Protein AF-A0A6C0KIV2-F1 (afdb_monomer)

pLDDT: mean 91.14, std 7.18, range [49.66, 97.88]

Radius of gyration: 13.47 Å; Cα contacts (8 Å, |Δi|>4): 177; chains: 1; bounding box: 31×26×37 Å

Secondary structure (DSSP, 8-state):
-EEEE-SSSTT-EEEEETTTTEEEEEETTEEEEEEEEEEEETTEEEEE-TT-TT--S-SEEEEEEETTTTEEEETTS-EEEEE-S-THHHHHHHT-

Solvent-accessible surface area (backbone atoms only — not comparable to full-atom values): 5480 Å² total; per-residue (Å²): 118,44,40,34,35,36,86,89,43,86,70,33,37,36,38,40,33,77,88,78,35,35,36,39,37,23,38,87,92,42,76,68,50,68,31,48,46,46,79,79,48,93,56,31,34,40,35,45,37,76,83,37,83,88,61,79,77,79,42,71,41,48,34,34,51,35,81,91,64,40,32,41,40,32,78,90,70,52,57,30,37,52,49,89,67,70,65,61,67,57,54,65,61,69,76,106

Organism: NCBI:txid1070528

Sequence (96 aa):
MEYWYDPNHTGALRIIDVKRKLIFGSDPNEPYWDVSYEKIQKGKILVNFENKNTHHGKKLLIANYEDRNMTLHWEDGNKWRRMKQDPRILLSVVKH

Mean predicted aligned error: 3.96 Å

Structure (mmCIF, N/CA/C/O backbone):
data_AF-A0A6C0KIV2-F1
#
_entry.id   AF-A0A6C0KIV2-F1
#
loop_
_atom_site.group_PDB
_atom_site.id
_atom_site.type_symbol
_atom_site.label_atom_id
_atom_site.label_alt_id
_atom_site.label_comp_id
_atom_site.label_asym_id
_atom_site.label_entity_id
_atom_site.label_seq_id
_atom_site.pdbx_PDB_ins_code
_atom_site.Cartn_x
_atom_site.Cartn_y
_atom_site.Cartn_z
_atom_site.occupancy
_atom_site.B_iso_or_equiv
_atom_site.auth_seq_id
_atom_site.auth_comp_id
_atom_site.auth_asym_id
_atom_site.auth_atom_id
_atom_site.pdbx_PDB_model_num
ATOM 1 N N . MET A 1 1 ? -4.182 -11.027 -4.409 1.00 91.69 1 MET A N 1
ATOM 2 C CA . MET A 1 1 ? -3.116 -10.026 -4.581 1.00 91.69 1 MET A CA 1
ATOM 3 C C . MET A 1 1 ? -3.754 -8.733 -5.024 1.00 91.69 1 MET A C 1
ATOM 5 O O . MET A 1 1 ? -4.676 -8.773 -5.832 1.00 91.69 1 MET A O 1
ATOM 9 N N . GLU A 1 2 ? -3.303 -7.616 -4.480 1.00 94.69 2 GLU A N 1
ATOM 10 C CA . GLU A 1 2 ? -3.692 -6.282 -4.926 1.00 94.69 2 GLU A CA 1
ATOM 11 C C . GLU A 1 2 ? -2.435 -5.528 -5.330 1.00 94.69 2 GLU A C 1
ATOM 13 O O . GLU A 1 2 ? -1.437 -5.612 -4.624 1.00 94.69 2 GLU A O 1
ATOM 18 N N . TYR A 1 3 ? -2.483 -4.810 -6.444 1.00 95.06 3 TYR A N 1
ATOM 19 C CA . TYR A 1 3 ? -1.327 -4.130 -7.011 1.00 95.06 3 TYR A CA 1
ATOM 20 C C . TYR A 1 3 ? -1.526 -2.626 -6.875 1.00 95.06 3 TYR A C 1
ATOM 22 O O . TYR A 1 3 ? -2.601 -2.110 -7.190 1.00 95.06 3 TYR A O 1
ATOM 30 N N . TRP A 1 4 ? -0.500 -1.933 -6.402 1.00 95.50 4 TRP A N 1
ATOM 31 C CA . TRP A 1 4 ? -0.562 -0.520 -6.060 1.00 95.50 4 TRP A CA 1
ATOM 32 C C . TRP A 1 4 ? 0.684 0.208 -6.550 1.00 95.50 4 TRP A C 1
ATOM 34 O O . TRP A 1 4 ? 1.771 -0.367 -6.587 1.00 95.50 4 TRP A O 1
ATOM 44 N N . TYR A 1 5 ? 0.519 1.478 -6.896 1.00 93.81 5 TYR A N 1
ATOM 45 C CA . TYR A 1 5 ? 1.620 2.379 -7.222 1.00 93.81 5 TYR A CA 1
ATOM 46 C C . TYR A 1 5 ? 1.409 3.731 -6.545 1.00 93.81 5 TYR A C 1
ATOM 48 O O . TYR A 1 5 ? 0.268 4.123 -6.265 1.00 93.81 5 TYR A O 1
ATOM 56 N N . ASP A 1 6 ? 2.504 4.432 -6.287 1.00 91.69 6 ASP A N 1
ATOM 57 C CA . ASP A 1 6 ? 2.468 5.809 -5.810 1.00 91.69 6 ASP A CA 1
ATOM 58 C C . ASP A 1 6 ? 2.550 6.770 -7.013 1.00 91.69 6 ASP A C 1
ATOM 60 O O . ASP A 1 6 ? 3.548 6.759 -7.734 1.00 91.69 6 ASP A O 1
ATOM 64 N N . PRO A 1 7 ? 1.519 7.589 -7.289 1.00 87.50 7 PRO A N 1
ATOM 65 C CA . PRO A 1 7 ? 1.568 8.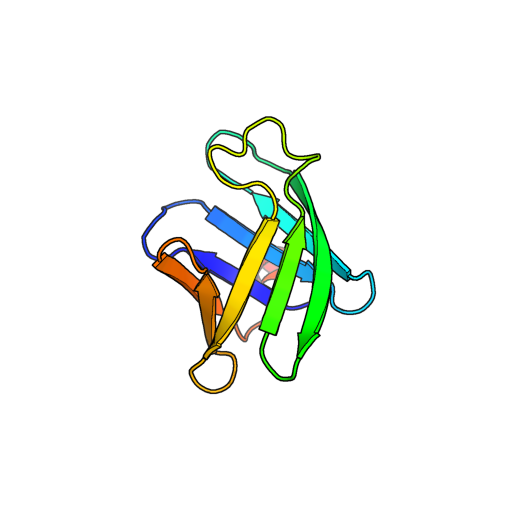560 -8.380 1.00 87.50 7 PRO A CA 1
ATOM 66 C C . PRO A 1 7 ? 2.541 9.721 -8.120 1.00 87.50 7 PRO A C 1
ATOM 68 O O . PRO A 1 7 ? 2.922 10.397 -9.071 1.00 87.50 7 PRO A O 1
ATOM 71 N N . ASN A 1 8 ? 2.926 9.967 -6.865 1.00 86.06 8 ASN A N 1
ATOM 72 C CA . ASN A 1 8 ? 3.792 11.079 -6.467 1.00 86.06 8 ASN A CA 1
ATOM 73 C C . ASN A 1 8 ? 5.244 10.642 -6.226 1.00 86.06 8 ASN A C 1
ATOM 75 O O . ASN A 1 8 ? 6.120 11.495 -6.097 1.00 86.06 8 ASN A O 1
ATOM 79 N N . HIS A 1 9 ? 5.512 9.335 -6.183 1.00 77.44 9 HIS A N 1
ATOM 80 C CA . HIS A 1 9 ? 6.851 8.780 -6.018 1.00 77.44 9 HIS A CA 1
ATOM 81 C C . HIS A 1 9 ? 7.171 7.823 -7.172 1.00 77.44 9 HIS A C 1
ATOM 83 O O . HIS A 1 9 ? 6.796 6.648 -7.179 1.00 77.44 9 HIS A O 1
ATOM 89 N N . THR A 1 10 ? 7.858 8.349 -8.189 1.00 73.88 10 THR A N 1
ATOM 90 C CA . THR A 1 10 ? 8.230 7.592 -9.389 1.00 73.88 10 THR A CA 1
ATOM 91 C C . THR A 1 10 ? 9.076 6.375 -9.029 1.00 73.88 10 THR A C 1
ATOM 93 O O . THR A 1 10 ? 10.141 6.512 -8.431 1.00 73.88 10 THR A O 1
ATOM 96 N N . GLY A 1 11 ? 8.614 5.190 -9.431 1.00 74.81 11 GLY A N 1
ATOM 97 C CA . GLY A 1 11 ? 9.318 3.923 -9.217 1.00 74.81 11 GLY A CA 1
ATOM 98 C C . GLY A 1 11 ? 8.852 3.122 -8.000 1.00 74.81 11 GLY A C 1
ATOM 99 O O . GLY A 1 11 ? 9.337 2.011 -7.818 1.00 74.81 11 GLY A O 1
ATOM 100 N N . ALA A 1 12 ? 7.901 3.630 -7.207 1.00 88.94 12 ALA A N 1
ATOM 101 C CA . ALA A 1 12 ? 7.399 2.913 -6.040 1.00 88.94 12 ALA A CA 1
ATOM 102 C C . ALA A 1 12 ? 6.199 2.008 -6.375 1.00 88.94 12 ALA A C 1
ATOM 104 O O . ALA A 1 12 ? 5.146 2.467 -6.832 1.00 88.94 12 ALA A O 1
ATOM 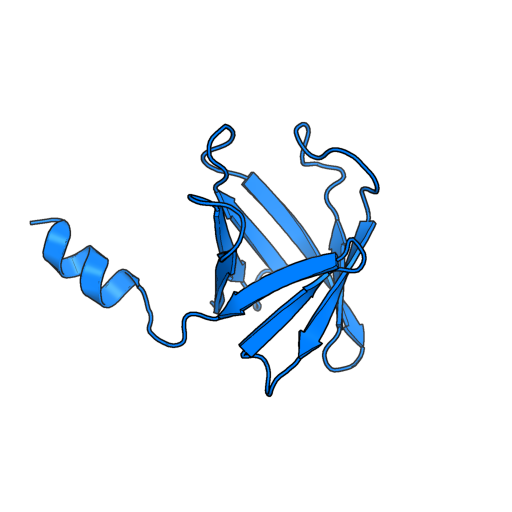105 N N . LEU A 1 13 ? 6.346 0.707 -6.116 1.00 93.50 13 LEU A N 1
ATOM 106 C CA . LEU A 1 13 ? 5.318 -0.313 -6.346 1.00 93.50 13 LEU A CA 1
ATOM 107 C C . LEU A 1 13 ? 5.039 -1.093 -5.068 1.00 93.50 13 LEU A C 1
ATOM 109 O O . LEU A 1 13 ? 5.944 -1.352 -4.280 1.00 93.50 13 LEU A O 1
ATOM 113 N N . ARG A 1 14 ? 3.783 -1.511 -4.881 1.00 94.62 14 ARG A N 1
ATOM 114 C CA . ARG A 1 14 ? 3.371 -2.363 -3.762 1.00 94.62 14 ARG A CA 1
ATOM 115 C C . ARG A 1 14 ? 2.436 -3.474 -4.206 1.00 94.62 14 ARG A C 1
ATOM 117 O O . ARG A 1 14 ? 1.585 -3.295 -5.078 1.00 94.62 14 ARG A O 1
ATOM 124 N N . ILE A 1 15 ? 2.563 -4.617 -3.545 1.00 95.94 15 ILE A N 1
ATOM 125 C CA . ILE A 1 15 ? 1.665 -5.758 -3.681 1.00 95.94 15 ILE A CA 1
ATOM 126 C C . ILE A 1 15 ? 1.137 -6.113 -2.298 1.00 95.94 15 ILE A C 1
ATOM 128 O O . ILE A 1 15 ? 1.909 -6.462 -1.412 1.00 95.94 15 ILE A O 1
ATOM 132 N N . ILE A 1 16 ? -0.180 -6.072 -2.119 1.00 96.19 16 ILE A N 1
ATOM 133 C CA . ILE A 1 16 ? -0.826 -6.529 -0.885 1.00 96.19 16 ILE A CA 1
ATOM 134 C C . ILE A 1 16 ? -1.277 -7.980 -1.073 1.00 96.19 16 ILE A C 1
ATOM 136 O O . ILE A 1 16 ? -2.168 -8.285 -1.880 1.00 96.19 16 ILE A O 1
ATOM 140 N N . ASP A 1 17 ? -0.675 -8.886 -0.305 1.00 96.31 17 ASP A N 1
ATOM 141 C CA . ASP A 1 17 ? -1.118 -10.270 -0.175 1.00 96.31 17 ASP A CA 1
ATOM 142 C C . ASP A 1 17 ? -2.095 -10.403 0.994 1.00 96.31 17 ASP A C 1
ATOM 144 O O . ASP A 1 17 ? -1.732 -10.588 2.159 1.00 96.31 17 ASP A O 1
ATOM 148 N N . VAL A 1 18 ? -3.380 -10.363 0.647 1.00 93.31 18 VAL A N 1
ATOM 149 C CA . VAL A 1 18 ? -4.484 -10.454 1.607 1.00 93.31 18 VAL A CA 1
ATOM 150 C C . VAL A 1 18 ? -4.522 -11.786 2.358 1.00 93.31 18 VAL A C 1
ATOM 152 O O . VAL A 1 18 ? -5.019 -11.823 3.490 1.00 93.31 18 VAL A O 1
ATOM 155 N N . LYS A 1 19 ? -4.012 -12.868 1.757 1.00 94.38 19 LYS A N 1
ATOM 156 C CA . LYS A 1 19 ? -3.999 -14.204 2.363 1.00 94.38 19 LYS A CA 1
ATOM 157 C C . LYS A 1 19 ? -2.882 -14.305 3.395 1.00 94.38 19 LYS A C 1
ATOM 159 O O . LYS A 1 19 ? -3.132 -14.782 4.496 1.00 94.38 19 LYS A O 1
ATOM 164 N N . ARG A 1 20 ? -1.681 -13.833 3.047 1.00 96.31 20 ARG A N 1
ATOM 165 C CA . ARG A 1 20 ? -0.496 -13.886 3.922 1.00 96.31 20 ARG A CA 1
ATOM 166 C C . ARG A 1 20 ? -0.405 -12.735 4.921 1.00 96.31 20 ARG A C 1
ATOM 168 O O . ARG A 1 20 ? 0.415 -12.819 5.822 1.00 96.31 20 ARG A O 1
ATOM 175 N N . LYS A 1 21 ? -1.233 -11.694 4.772 1.00 96.75 21 LYS A N 1
ATOM 176 C CA . LYS A 1 21 ? -1.169 -10.464 5.583 1.00 96.75 21 LYS A CA 1
ATOM 177 C C . LYS A 1 21 ? 0.174 -9.743 5.453 1.00 96.75 21 LYS A C 1
ATOM 179 O O . LYS A 1 21 ? 0.706 -9.209 6.420 1.00 96.75 21 LYS A O 1
ATOM 184 N N . LEU A 1 22 ? 0.694 -9.726 4.227 1.00 97.38 22 LEU A N 1
ATOM 185 C CA . LEU A 1 22 ? 1.958 -9.087 3.880 1.00 97.38 22 LEU A CA 1
ATOM 186 C C . LEU A 1 22 ? 1.746 -8.015 2.816 1.00 97.38 22 LEU A C 1
ATOM 188 O O . LEU A 1 22 ? 0.887 -8.150 1.939 1.00 97.38 22 LEU A O 1
ATOM 192 N N . ILE A 1 23 ? 2.560 -6.972 2.889 1.00 96.94 23 ILE A N 1
ATOM 193 C CA . ILE A 1 23 ? 2.747 -5.994 1.827 1.00 96.94 23 ILE A CA 1
ATOM 194 C C . ILE A 1 23 ? 4.181 -6.143 1.347 1.00 96.94 23 ILE A C 1
ATOM 196 O O . ILE A 1 23 ? 5.109 -5.981 2.129 1.00 96.94 23 ILE A O 1
ATOM 200 N N . PHE A 1 24 ? 4.339 -6.435 0.066 1.00 95.62 24 PHE A N 1
ATOM 201 C CA . PHE A 1 24 ? 5.618 -6.374 -0.625 1.00 95.62 24 PHE A CA 1
ATOM 202 C C . PHE A 1 24 ? 5.743 -5.002 -1.265 1.00 95.62 24 PHE A C 1
ATOM 204 O O . PHE A 1 24 ? 4.753 -4.486 -1.793 1.00 95.62 24 PHE A O 1
ATOM 211 N N . GLY A 1 25 ? 6.935 -4.427 -1.260 1.00 93.25 25 GLY A N 1
ATOM 212 C CA . GLY A 1 25 ? 7.188 -3.163 -1.924 1.00 93.25 25 GLY A CA 1
ATOM 213 C C . GLY A 1 25 ? 8.541 -3.103 -2.608 1.00 93.25 25 GLY A C 1
ATOM 214 O O . GLY A 1 25 ? 9.417 -3.936 -2.385 1.00 93.25 25 GLY A O 1
ATOM 215 N N . SER A 1 26 ? 8.657 -2.118 -3.487 1.00 91.69 26 SER A N 1
ATOM 216 C CA . SER A 1 26 ? 9.864 -1.768 -4.219 1.00 91.69 26 SER A CA 1
ATOM 217 C C . SER A 1 26 ? 9.944 -0.250 -4.250 1.00 91.69 26 SER A C 1
ATOM 219 O O . SER A 1 26 ? 8.976 0.392 -4.657 1.00 91.69 26 SER A O 1
ATOM 221 N N . ASP A 1 27 ? 11.063 0.299 -3.789 1.00 86.25 27 ASP A N 1
ATOM 222 C CA . ASP A 1 27 ? 11.390 1.723 -3.814 1.00 86.25 27 ASP A CA 1
ATOM 223 C C . ASP A 1 27 ? 12.685 1.923 -4.636 1.00 86.25 27 ASP A C 1
ATOM 225 O O . ASP A 1 27 ? 13.489 0.991 -4.730 1.00 86.25 27 ASP A O 1
ATOM 229 N N . PRO A 1 28 ? 12.967 3.125 -5.183 1.00 83.88 28 PRO A N 1
ATOM 230 C CA . PRO A 1 28 ? 14.159 3.365 -6.009 1.00 83.88 28 PRO A CA 1
ATOM 231 C C . PRO A 1 28 ? 15.496 2.933 -5.381 1.00 83.88 28 PRO A C 1
ATOM 233 O O . PRO A 1 28 ? 16.378 2.450 -6.084 1.00 83.88 28 PRO A O 1
ATOM 236 N N . ASN A 1 29 ? 15.634 3.079 -4.058 1.00 83.69 29 ASN A N 1
ATOM 237 C CA . ASN A 1 29 ? 16.849 2.731 -3.310 1.00 83.69 29 ASN A CA 1
ATOM 238 C C . ASN A 1 29 ? 16.740 1.399 -2.548 1.00 83.69 29 ASN A C 1
ATOM 240 O O . ASN A 1 29 ? 17.695 0.981 -1.898 1.00 83.69 29 ASN A O 1
ATOM 244 N N . GLU A 1 30 ? 15.583 0.739 -2.595 1.00 87.00 30 GLU A N 1
ATOM 245 C CA . GLU A 1 30 ? 15.341 -0.537 -1.925 1.00 87.00 30 GLU A CA 1
ATOM 246 C C . GLU A 1 30 ? 14.434 -1.390 -2.822 1.00 87.00 30 GLU A C 1
ATOM 248 O O . GLU A 1 30 ? 13.205 -1.324 -2.725 1.00 87.00 30 GLU A O 1
ATOM 253 N N . PRO A 1 31 ? 15.028 -2.176 -3.737 1.00 87.62 31 PRO A N 1
ATOM 254 C CA . PRO A 1 31 ? 14.285 -2.819 -4.817 1.00 87.62 31 PRO A CA 1
ATOM 255 C C . PRO A 1 31 ? 13.288 -3.867 -4.318 1.00 87.62 31 PRO A C 1
ATOM 257 O O . PRO A 1 31 ? 12.362 -4.214 -5.053 1.00 87.62 31 PRO A O 1
ATOM 260 N N . TYR A 1 32 ? 13.462 -4.365 -3.093 1.00 92.00 32 TYR A N 1
ATOM 261 C CA . TYR A 1 32 ? 12.552 -5.302 -2.457 1.00 92.00 32 TYR A CA 1
ATOM 262 C C . TYR A 1 32 ? 12.536 -5.115 -0.939 1.00 92.00 32 TYR A C 1
ATOM 264 O O . TYR A 1 32 ? 13.587 -5.093 -0.299 1.00 92.00 32 TYR A O 1
ATOM 272 N N . TRP A 1 33 ? 11.335 -5.070 -0.374 1.00 93.38 33 TRP A N 1
ATOM 273 C CA . TRP A 1 33 ? 11.073 -5.182 1.056 1.00 93.38 33 TRP A CA 1
ATOM 274 C C . TRP A 1 33 ? 9.693 -5.794 1.294 1.00 93.38 33 TRP A C 1
ATOM 276 O O . TRP A 1 33 ? 8.823 -5.767 0.417 1.00 93.38 33 TRP A O 1
ATOM 286 N N . ASP A 1 34 ? 9.464 -6.304 2.502 1.00 95.88 34 ASP A N 1
ATOM 287 C CA . ASP A 1 34 ? 8.143 -6.740 2.937 1.00 95.88 34 ASP A CA 1
ATOM 288 C C . ASP A 1 34 ? 7.852 -6.391 4.396 1.00 95.88 34 ASP A C 1
ATOM 290 O O . ASP A 1 34 ? 8.747 -6.245 5.226 1.00 95.88 34 ASP A O 1
ATOM 294 N N . VAL A 1 35 ? 6.567 -6.194 4.678 1.00 96.62 35 VAL A N 1
ATOM 295 C CA . VAL A 1 35 ? 6.046 -5.833 5.998 1.00 96.62 35 VAL A CA 1
ATOM 296 C C . VAL A 1 35 ? 4.733 -6.550 6.262 1.00 96.62 35 VAL A C 1
ATOM 298 O O . VAL A 1 35 ? 3.964 -6.837 5.339 1.00 96.62 35 VAL A O 1
ATOM 301 N N . SER A 1 36 ? 4.446 -6.815 7.532 1.00 97.31 36 SER A N 1
ATOM 302 C CA . SER A 1 36 ? 3.163 -7.369 7.947 1.00 97.31 36 SER A CA 1
ATOM 303 C C . SER A 1 36 ? 2.117 -6.276 8.137 1.00 97.31 36 SER A C 1
ATOM 305 O O . SER A 1 36 ? 2.422 -5.098 8.351 1.00 97.31 36 SER A O 1
ATOM 307 N N . TYR A 1 37 ? 0.850 -6.671 8.046 1.00 97.44 37 TYR A N 1
ATOM 308 C CA . TYR A 1 37 ? -0.252 -5.789 8.388 1.00 97.44 37 TYR A CA 1
ATOM 309 C C . TYR A 1 37 ? -1.415 -6.539 9.024 1.00 97.44 37 TYR A C 1
ATOM 311 O O . TYR A 1 37 ? -1.650 -7.718 8.767 1.00 97.44 37 TYR A O 1
ATOM 319 N N . GLU A 1 38 ? -2.220 -5.812 9.784 1.00 97.31 38 GLU A N 1
ATOM 320 C CA . GLU A 1 38 ? -3.436 -6.319 10.401 1.00 97.31 38 GLU A CA 1
ATOM 321 C C . GLU A 1 38 ? -4.642 -5.502 9.957 1.00 97.31 38 GLU A C 1
ATOM 323 O O . GLU A 1 38 ? -4.557 -4.307 9.673 1.00 97.31 38 GLU A O 1
ATOM 328 N N . LYS A 1 39 ? -5.805 -6.150 9.880 1.00 96.00 39 LYS A N 1
ATOM 329 C CA . LYS A 1 39 ? -7.060 -5.450 9.611 1.00 96.00 39 LYS A CA 1
ATOM 330 C C . LYS A 1 39 ? -7.660 -5.009 10.938 1.00 96.00 39 LYS A C 1
ATOM 332 O O . LYS A 1 39 ? -8.197 -5.836 11.663 1.00 96.00 39 LYS A O 1
ATOM 337 N N . ILE A 1 40 ? -7.622 -3.709 11.202 1.00 96.56 40 ILE A N 1
ATOM 338 C CA . ILE A 1 40 ? -8.128 -3.136 12.457 1.00 96.56 40 ILE A CA 1
ATOM 339 C C . ILE A 1 40 ? -9.627 -2.812 12.403 1.00 96.56 40 ILE A C 1
ATOM 341 O O . ILE A 1 40 ? -10.314 -2.880 13.413 1.00 96.56 40 ILE A O 1
ATOM 345 N N . GLN A 1 41 ? -10.168 -2.498 11.220 1.00 94.88 41 GLN A N 1
ATOM 346 C CA . GLN A 1 41 ? -11.609 -2.318 11.004 1.00 94.88 41 GLN A CA 1
ATOM 347 C C . GLN A 1 41 ? -11.966 -2.428 9.513 1.00 94.88 41 GLN A C 1
ATOM 349 O O . GLN A 1 41 ? -11.111 -2.646 8.648 1.00 94.88 41 GLN A O 1
ATOM 354 N N . LYS A 1 42 ? -13.252 -2.291 9.166 1.00 93.00 42 LYS A N 1
ATOM 355 C CA . LYS A 1 42 ? -13.682 -2.252 7.760 1.00 93.00 42 LYS A CA 1
ATOM 356 C C . LYS A 1 42 ? -12.990 -1.088 7.038 1.00 93.00 42 LYS A C 1
ATOM 358 O O . LYS A 1 42 ? -13.107 0.057 7.459 1.00 93.00 42 LYS A O 1
ATOM 363 N N . GLY A 1 43 ? -12.274 -1.407 5.959 1.00 94.62 43 GLY A N 1
ATOM 364 C CA . GLY A 1 43 ? -11.573 -0.420 5.136 1.00 94.62 43 GLY A CA 1
ATOM 365 C C . GLY A 1 43 ? -10.321 0.186 5.773 1.00 94.62 43 GLY A C 1
ATOM 366 O O . GLY A 1 43 ? -9.805 1.141 5.211 1.00 94.62 43 GLY A O 1
ATOM 367 N N . LYS A 1 44 ? -9.811 -0.337 6.897 1.00 97.19 44 LYS A N 1
ATOM 368 C CA . LYS A 1 44 ? -8.548 0.135 7.487 1.00 97.19 44 LYS A CA 1
ATOM 369 C C . LYS A 1 44 ? -7.614 -1.009 7.835 1.00 97.19 44 LYS A C 1
ATOM 371 O O . LYS A 1 44 ? -8.056 -2.054 8.323 1.00 97.19 44 LYS A O 1
ATOM 376 N N . ILE A 1 45 ? -6.328 -0.777 7.619 1.00 97.56 45 ILE A N 1
ATOM 377 C CA . ILE A 1 45 ? -5.247 -1.684 7.992 1.00 97.56 45 ILE A CA 1
ATOM 378 C C . ILE A 1 45 ? -4.196 -0.937 8.808 1.00 97.56 45 ILE A C 1
ATOM 380 O O . ILE A 1 45 ? -3.965 0.245 8.572 1.00 97.56 45 ILE A O 1
ATOM 384 N N . LEU A 1 46 ? -3.581 -1.631 9.760 1.00 97.88 46 LEU A N 1
ATOM 385 C CA . LEU A 1 46 ? -2.400 -1.181 10.487 1.00 97.88 46 LEU A CA 1
ATOM 386 C C . LEU A 1 46 ? -1.196 -1.939 9.936 1.00 97.88 46 LEU A C 1
ATOM 388 O O . LEU A 1 46 ? -1.231 -3.165 9.879 1.00 97.88 46 LEU A O 1
ATOM 392 N N . VAL A 1 47 ? -0.163 -1.226 9.510 1.00 97.25 47 VAL A N 1
ATOM 393 C CA . VAL A 1 47 ? 1.009 -1.791 8.833 1.00 97.25 47 VAL A CA 1
ATOM 394 C C . VAL A 1 47 ? 2.241 -1.593 9.703 1.00 97.25 47 VAL A C 1
ATOM 396 O O . VAL A 1 47 ? 2.452 -0.491 10.215 1.00 97.25 47 VAL A O 1
ATOM 399 N N . ASN A 1 48 ? 3.042 -2.650 9.863 1.00 96.88 48 ASN A N 1
ATOM 400 C CA . ASN A 1 48 ? 4.228 -2.648 10.712 1.00 96.88 48 ASN A CA 1
ATOM 401 C C . ASN A 1 48 ? 5.536 -2.612 9.902 1.00 96.88 48 ASN A C 1
ATOM 403 O O . ASN A 1 48 ? 5.971 -3.620 9.353 1.00 96.88 48 ASN A O 1
ATOM 407 N N . PHE A 1 49 ? 6.198 -1.457 9.905 1.00 94.56 49 PHE A N 1
ATOM 408 C CA . PHE A 1 49 ? 7.494 -1.198 9.278 1.00 94.56 49 PHE A CA 1
ATOM 409 C C . PHE A 1 49 ? 8.700 -1.375 10.216 1.00 94.56 49 PHE A C 1
ATOM 411 O O . PHE A 1 49 ? 9.801 -0.963 9.852 1.00 94.56 49 PHE A O 1
ATOM 418 N N . GLU A 1 50 ? 8.547 -1.951 11.413 1.00 92.00 50 GLU A N 1
ATOM 419 C CA . GLU A 1 50 ? 9.660 -2.176 12.356 1.00 92.00 50 GLU A CA 1
ATOM 420 C C . GLU A 1 50 ? 10.835 -2.913 11.707 1.00 92.00 50 GLU A C 1
ATOM 422 O O . GLU A 1 50 ? 11.981 -2.508 11.883 1.00 92.00 50 GLU A O 1
ATOM 427 N N . ASN A 1 51 ? 10.544 -3.911 10.869 1.00 86.00 51 ASN A N 1
ATOM 428 C CA . ASN A 1 51 ? 11.557 -4.713 10.179 1.00 86.00 51 ASN A CA 1
ATOM 429 C C . ASN A 1 51 ? 12.120 -4.051 8.905 1.00 86.00 51 ASN A C 1
ATOM 431 O O . ASN A 1 51 ? 13.041 -4.589 8.293 1.00 86.00 51 ASN A O 1
ATOM 435 N N . LYS A 1 52 ? 11.595 -2.888 8.491 1.00 86.94 52 LYS A N 1
ATOM 436 C CA . LYS A 1 52 ? 12.101 -2.125 7.340 1.00 86.94 52 LYS A CA 1
ATOM 437 C C . LYS A 1 52 ? 13.117 -1.091 7.828 1.00 86.94 52 LYS A C 1
ATOM 439 O O . LYS A 1 52 ? 12.757 -0.022 8.334 1.00 86.94 52 LYS A O 1
ATOM 444 N N . ASN A 1 53 ? 14.400 -1.410 7.664 1.00 82.25 53 ASN A N 1
ATOM 445 C CA . ASN A 1 53 ? 15.518 -0.587 8.149 1.00 82.25 53 ASN A CA 1
ATOM 446 C C . ASN A 1 53 ? 15.581 0.798 7.490 1.00 82.25 53 ASN A C 1
ATOM 448 O O . ASN A 1 53 ? 15.935 1.780 8.134 1.00 82.25 53 ASN A O 1
ATOM 452 N N . THR A 1 54 ? 15.184 0.888 6.225 1.00 84.88 54 THR A N 1
ATOM 453 C CA . THR A 1 54 ? 15.136 2.126 5.427 1.00 84.88 54 THR A CA 1
ATOM 454 C C . THR A 1 54 ? 13.884 2.969 5.695 1.00 84.88 54 THR A C 1
ATOM 456 O O . THR A 1 54 ? 13.722 4.044 5.121 1.00 84.88 54 THR A O 1
ATOM 459 N N . HIS A 1 55 ? 12.948 2.487 6.523 1.00 83.56 55 HIS A N 1
ATOM 460 C CA . HIS A 1 55 ? 11.739 3.241 6.836 1.00 83.56 55 HIS A CA 1
ATOM 461 C C . HIS A 1 55 ? 12.052 4.359 7.820 1.00 83.56 55 HIS A C 1
ATOM 463 O O . HIS A 1 55 ? 12.401 4.097 8.978 1.00 83.56 55 HIS A O 1
ATOM 469 N N . HIS A 1 56 ? 11.856 5.594 7.377 1.00 83.19 56 HIS A N 1
ATOM 470 C CA . HIS A 1 56 ? 11.981 6.785 8.204 1.00 83.19 56 HIS A CA 1
ATOM 471 C C . HIS A 1 56 ? 10.616 7.188 8.781 1.00 83.19 56 HIS A C 1
ATOM 473 O O . HIS A 1 56 ? 9.591 7.095 8.110 1.00 83.19 56 HIS A O 1
ATOM 479 N N . GLY A 1 57 ? 10.600 7.658 10.030 1.00 86.31 57 GLY A N 1
ATOM 480 C CA . GLY A 1 57 ? 9.379 8.086 10.715 1.00 86.31 57 GLY A CA 1
ATOM 481 C C . GLY A 1 57 ? 8.696 6.977 11.520 1.00 86.31 57 GLY A C 1
ATOM 482 O O . GLY A 1 57 ? 9.338 6.043 12.005 1.00 86.31 57 GLY A O 1
ATOM 483 N N . LYS A 1 58 ? 7.380 7.113 11.716 1.00 90.00 58 LYS A N 1
ATOM 484 C CA . LYS A 1 58 ? 6.587 6.213 12.563 1.00 90.00 58 LYS A CA 1
ATOM 485 C C . LYS A 1 58 ? 6.544 4.806 11.955 1.00 90.00 58 LYS A C 1
ATOM 487 O O . LYS A 1 58 ? 6.212 4.648 10.784 1.00 90.00 58 LYS A O 1
ATOM 492 N N . LYS A 1 59 ? 6.877 3.789 12.757 1.00 93.38 59 LYS A N 1
ATOM 493 C CA . LYS A 1 59 ? 6.965 2.385 12.314 1.00 93.38 59 LYS A CA 1
ATOM 494 C C . LYS A 1 59 ? 5.605 1.703 12.158 1.00 93.38 59 LYS A C 1
ATOM 496 O O . LYS A 1 59 ? 5.474 0.788 11.358 1.00 93.38 59 LYS A O 1
ATOM 501 N N . LEU A 1 60 ? 4.590 2.162 12.881 1.00 96.50 60 LEU A N 1
ATOM 502 C CA . LEU A 1 60 ? 3.224 1.655 12.783 1.00 96.50 60 LEU A CA 1
ATOM 503 C C . LEU A 1 60 ? 2.352 2.704 12.100 1.00 96.50 60 LEU A C 1
ATOM 505 O O . LEU A 1 60 ? 2.115 3.762 12.681 1.00 96.50 60 LEU A O 1
ATOM 509 N N . LEU A 1 61 ? 1.882 2.415 10.888 1.00 96.31 61 LEU A N 1
ATOM 510 C CA . LEU A 1 61 ? 1.081 3.349 10.093 1.00 96.31 61 LEU A CA 1
ATOM 511 C C . LEU A 1 61 ? -0.286 2.758 9.770 1.00 96.31 61 LEU A C 1
ATOM 513 O O . LEU A 1 61 ? -0.396 1.599 9.364 1.00 96.31 61 LEU A O 1
ATOM 517 N N . ILE A 1 62 ? -1.333 3.568 9.907 1.00 97.50 62 ILE A N 1
ATOM 518 C CA . ILE A 1 62 ? -2.673 3.211 9.449 1.00 97.50 62 ILE A CA 1
ATOM 519 C C . ILE A 1 62 ? -2.831 3.610 7.982 1.00 97.50 62 ILE A C 1
ATOM 521 O O . ILE A 1 62 ? -2.491 4.724 7.582 1.00 97.50 62 ILE A O 1
ATOM 525 N N . ALA A 1 63 ? -3.411 2.707 7.195 1.00 97.00 63 ALA A N 1
ATOM 526 C CA . ALA A 1 63 ? -3.849 2.983 5.837 1.00 97.00 63 ALA A CA 1
ATOM 527 C C . ALA A 1 63 ? -5.352 2.722 5.678 1.00 97.00 63 ALA A C 1
ATOM 529 O O . ALA A 1 63 ? -5.887 1.704 6.132 1.00 97.00 63 ALA A O 1
ATOM 530 N N . ASN A 1 64 ? -6.030 3.652 5.012 1.00 97.69 64 ASN A N 1
ATOM 531 C CA . ASN A 1 64 ? -7.463 3.652 4.765 1.00 97.69 64 ASN A CA 1
ATOM 532 C C . ASN A 1 64 ? -7.735 3.367 3.290 1.00 97.69 64 ASN A C 1
ATOM 534 O O . ASN A 1 64 ? -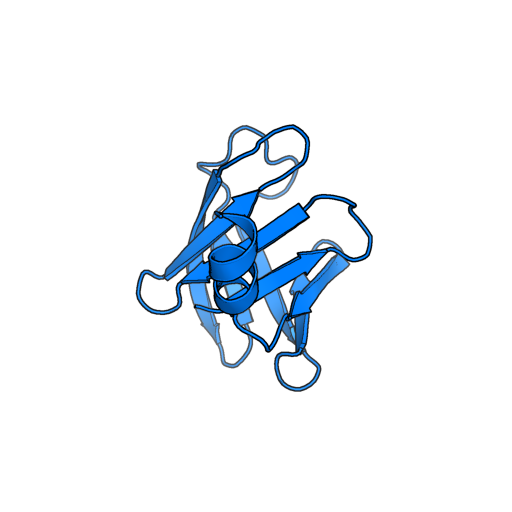7.191 4.026 2.407 1.00 97.69 64 ASN A O 1
ATOM 538 N N . TYR A 1 65 ? -8.607 2.405 3.020 1.00 96.62 65 TYR A N 1
ATOM 539 C CA . TYR A 1 65 ? -9.142 2.184 1.686 1.00 96.62 65 TYR A CA 1
ATOM 540 C C . TYR A 1 65 ? -10.256 3.201 1.415 1.00 96.62 65 TYR A C 1
ATOM 542 O O . TYR A 1 65 ? -11.270 3.231 2.114 1.00 96.62 65 TYR A O 1
ATOM 550 N N . GLU A 1 66 ? -10.079 3.996 0.368 1.00 95.00 66 GLU A N 1
ATOM 551 C CA . GLU A 1 66 ? -10.993 5.043 -0.092 1.00 95.00 66 GLU A CA 1
ATOM 552 C C . GLU A 1 66 ? -11.434 4.770 -1.543 1.00 95.00 66 GLU A C 1
ATOM 554 O O . GLU A 1 66 ? -10.933 3.856 -2.209 1.00 95.00 66 GLU A O 1
ATOM 559 N N . ASP A 1 67 ? -12.405 5.540 -2.040 1.00 91.62 67 ASP A N 1
ATOM 560 C CA . ASP A 1 67 ? -12.835 5.523 -3.446 1.00 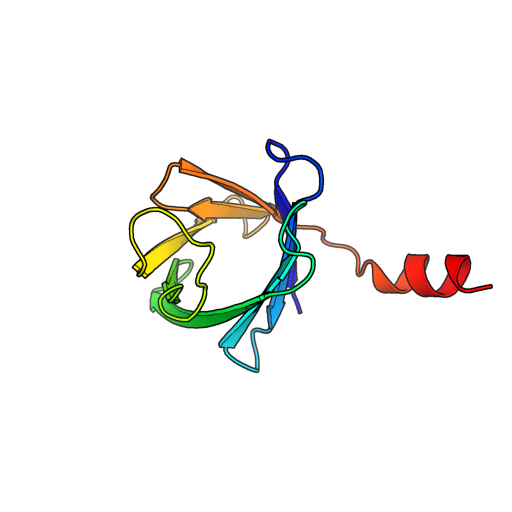91.62 67 ASP A CA 1
ATOM 561 C C . ASP A 1 67 ? -13.193 4.123 -3.971 1.00 91.62 67 ASP A C 1
ATOM 563 O O . ASP A 1 67 ? -12.743 3.695 -5.032 1.00 91.62 67 ASP A O 1
ATOM 567 N N . ARG A 1 68 ? -13.988 3.362 -3.203 1.00 89.75 68 ARG A N 1
ATOM 568 C CA . ARG A 1 68 ? -14.311 1.949 -3.506 1.00 89.75 68 ARG A CA 1
ATOM 569 C C . ARG A 1 68 ? -13.049 1.076 -3.637 1.00 89.75 68 ARG A C 1
ATOM 571 O O . ARG A 1 68 ? -12.961 0.228 -4.525 1.00 89.75 68 ARG A O 1
ATOM 578 N N . ASN A 1 69 ? -12.096 1.266 -2.723 1.00 89.06 69 ASN A N 1
ATOM 579 C CA . ASN A 1 69 ? -10.800 0.583 -2.666 1.00 89.06 69 ASN A CA 1
ATOM 580 C C . ASN A 1 69 ? -9.893 0.885 -3.872 1.00 89.06 69 ASN A C 1
ATOM 582 O O . ASN A 1 69 ? -9.137 0.008 -4.293 1.00 89.06 69 ASN A O 1
ATOM 586 N N . MET A 1 70 ? -9.993 2.090 -4.441 1.00 94.12 70 MET A N 1
ATOM 587 C CA . MET A 1 70 ? -9.113 2.566 -5.520 1.00 94.12 70 MET A CA 1
ATOM 588 C C . MET A 1 70 ? -7.956 3.419 -5.019 1.00 94.12 70 MET A C 1
ATOM 590 O O . MET A 1 70 ? -6.949 3.552 -5.718 1.00 94.12 70 MET A O 1
ATOM 594 N N . THR A 1 71 ? -8.097 3.952 -3.812 1.00 96.31 71 THR A N 1
ATOM 595 C CA . THR A 1 71 ? -7.082 4.754 -3.145 1.00 96.31 71 THR A CA 1
ATOM 596 C C . THR A 1 71 ? -6.766 4.105 -1.810 1.00 96.31 71 THR A C 1
ATOM 598 O O . THR A 1 71 ? -7.675 3.710 -1.081 1.00 96.31 71 THR A O 1
ATOM 601 N N . LEU A 1 72 ? -5.483 3.974 -1.499 1.00 96.38 72 LEU A N 1
ATOM 602 C CA . LEU A 1 72 ? -5.008 3.595 -0.180 1.00 96.38 72 LEU A CA 1
ATOM 603 C C . LEU A 1 72 ? -4.310 4.817 0.418 1.00 96.38 72 LEU A C 1
ATOM 605 O O . LEU A 1 72 ? -3.219 5.190 -0.012 1.00 96.38 72 LEU A O 1
ATOM 609 N N . HIS A 1 73 ? -4.995 5.471 1.349 1.00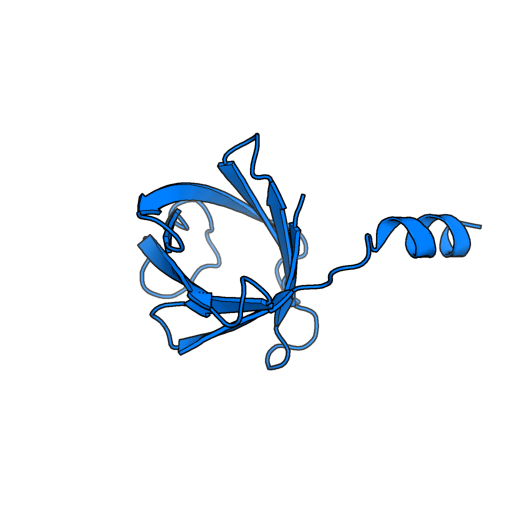 96.50 73 HIS A N 1
ATOM 610 C CA . HIS A 1 73 ? -4.579 6.721 1.969 1.00 96.50 73 HIS A CA 1
ATOM 611 C C . HIS A 1 73 ? -3.955 6.443 3.334 1.00 96.50 73 HIS A C 1
ATOM 613 O O . HIS A 1 73 ? -4.605 5.912 4.235 1.00 96.50 73 HIS A O 1
ATOM 619 N N . TRP A 1 74 ? -2.682 6.775 3.459 1.00 94.50 74 TRP A N 1
ATOM 620 C CA . TRP A 1 74 ? -1.864 6.561 4.639 1.00 94.50 74 TRP A CA 1
ATOM 621 C C . TRP A 1 74 ? -1.950 7.766 5.572 1.00 94.50 74 TRP A C 1
ATOM 623 O O . TRP A 1 74 ? -2.167 8.893 5.134 1.00 94.50 74 TRP A O 1
ATOM 633 N N . GLU A 1 75 ? -1.798 7.530 6.872 1.00 93.81 75 GLU A N 1
ATOM 634 C CA . GLU A 1 75 ? -1.891 8.587 7.889 1.00 93.81 75 GLU A CA 1
ATOM 635 C C . GLU A 1 75 ? -0.799 9.665 7.786 1.00 93.81 75 GLU A C 1
ATOM 637 O O . GLU A 1 75 ? -0.982 10.763 8.301 1.00 93.81 75 GLU A O 1
ATOM 642 N N . ASP A 1 76 ? 0.308 9.373 7.102 1.00 90.06 76 ASP A N 1
ATOM 643 C CA . ASP A 1 76 ? 1.376 10.326 6.777 1.00 90.06 76 ASP A CA 1
ATOM 644 C C . ASP A 1 76 ? 1.031 11.228 5.571 1.00 90.06 76 ASP A C 1
ATOM 646 O O . ASP A 1 76 ? 1.828 12.077 5.178 1.00 90.06 76 ASP A O 1
ATOM 650 N N . GLY A 1 77 ? -0.159 11.055 4.986 1.00 90.44 77 GLY A N 1
ATOM 651 C CA . GLY A 1 77 ? -0.644 11.792 3.822 1.00 90.44 77 GLY A CA 1
ATOM 652 C C . GLY A 1 77 ? -0.328 11.129 2.480 1.00 90.44 77 GLY A C 1
ATOM 653 O O . GLY A 1 77 ? -0.844 11.582 1.454 1.00 90.44 77 GLY A O 1
ATOM 654 N N . ASN A 1 78 ? 0.455 10.042 2.454 1.00 91.06 78 ASN A N 1
ATOM 655 C CA . ASN A 1 78 ? 0.755 9.333 1.212 1.00 91.06 78 ASN A CA 1
ATOM 656 C C . ASN A 1 78 ? -0.500 8.660 0.649 1.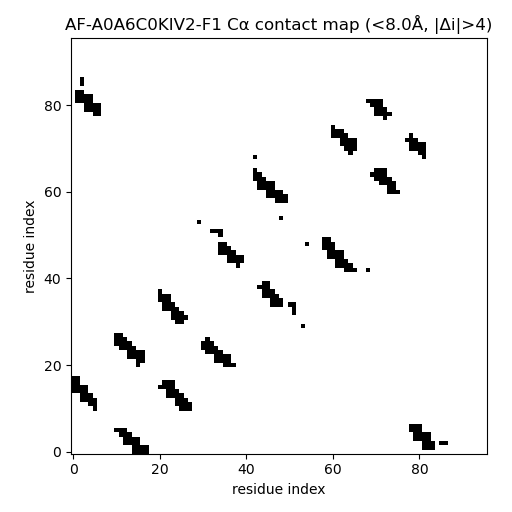00 91.06 78 ASN A C 1
ATOM 658 O O . ASN A 1 78 ? -1.315 8.080 1.370 1.00 91.06 78 ASN A O 1
ATOM 662 N N . LYS A 1 79 ? -0.662 8.702 -0.676 1.00 94.31 79 LYS A N 1
ATOM 663 C CA . LYS A 1 79 ? -1.833 8.139 -1.360 1.00 94.31 79 LYS A CA 1
ATOM 664 C C . LYS A 1 79 ? -1.405 7.231 -2.488 1.00 94.31 79 LYS A C 1
ATOM 666 O O . LYS A 1 79 ? -0.850 7.676 -3.482 1.00 94.31 79 LYS A O 1
ATOM 671 N N . TRP A 1 80 ? -1.758 5.965 -2.356 1.00 95.25 80 TRP A N 1
ATOM 672 C CA . TRP A 1 80 ? -1.450 4.934 -3.333 1.00 95.25 80 TRP A CA 1
ATOM 673 C C . TRP A 1 80 ? -2.673 4.640 -4.190 1.00 95.25 80 TRP A C 1
ATOM 675 O O . TRP A 1 80 ? -3.804 4.642 -3.699 1.00 95.25 80 TRP A O 1
ATOM 685 N N . ARG A 1 81 ? -2.458 4.373 -5.476 1.00 95.94 81 ARG A N 1
ATOM 686 C CA . ARG A 1 81 ? -3.519 4.073 -6.443 1.00 95.94 81 ARG A CA 1
ATOM 687 C C . ARG A 1 81 ? -3.503 2.601 -6.817 1.00 95.94 81 ARG A C 1
ATOM 689 O O . ARG A 1 81 ? -2.444 2.002 -6.997 1.00 95.94 81 ARG A O 1
ATOM 696 N N . ARG A 1 82 ? -4.694 2.012 -6.933 1.00 95.62 82 ARG A N 1
ATOM 697 C CA . ARG A 1 82 ? -4.852 0.596 -7.274 1.00 95.62 82 ARG A CA 1
ATOM 698 C C . ARG A 1 82 ? -4.734 0.362 -8.775 1.00 95.62 82 ARG A C 1
ATOM 700 O O . ARG A 1 82 ? -5.463 0.965 -9.560 1.00 95.62 82 ARG A O 1
ATOM 707 N N . MET A 1 83 ? -3.925 -0.616 -9.161 1.00 94.00 83 MET A N 1
ATOM 708 C CA . MET A 1 83 ? -3.976 -1.243 -10.480 1.00 94.00 83 MET A CA 1
ATOM 709 C C . MET A 1 83 ? -5.019 -2.366 -10.445 1.00 94.00 83 MET A C 1
ATOM 711 O O . MET A 1 83 ? -4.885 -3.336 -9.695 1.00 94.00 83 MET A O 1
ATOM 715 N N . LYS A 1 84 ? -6.104 -2.224 -11.217 1.00 88.31 84 LYS A N 1
ATOM 716 C CA . LYS A 1 84 ? -7.169 -3.245 -11.276 1.00 88.31 84 LYS A CA 1
ATOM 717 C C . LYS A 1 84 ? -6.807 -4.445 -12.139 1.00 88.31 84 LYS A C 1
ATOM 719 O O . LYS A 1 84 ? -7.297 -5.538 -11.873 1.00 88.31 84 LYS A O 1
ATOM 724 N N . GLN A 1 85 ? -6.010 -4.227 -13.179 1.00 87.38 85 GLN A N 1
ATOM 725 C CA . GLN A 1 85 ? -5.510 -5.325 -13.988 1.00 87.38 85 GLN A CA 1
ATOM 726 C C . GLN A 1 85 ? -4.300 -5.961 -13.324 1.00 87.38 85 GLN A C 1
ATOM 728 O O . GLN A 1 85 ? -3.492 -5.281 -12.693 1.00 87.38 85 GLN A O 1
ATOM 733 N N . ASP A 1 86 ? -4.201 -7.275 -13.479 1.00 86.69 86 ASP A N 1
ATOM 734 C CA . ASP A 1 86 ? -3.038 -8.026 -13.048 1.00 86.69 86 ASP A C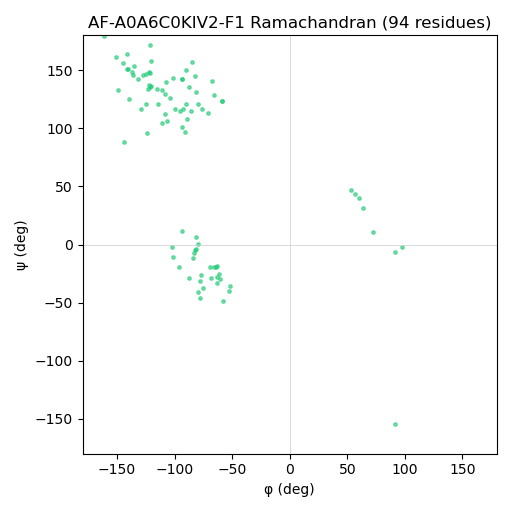A 1
ATOM 735 C C . ASP A 1 86 ? -1.855 -7.696 -13.972 1.00 86.69 86 ASP A C 1
ATOM 737 O O . ASP A 1 86 ? -1.886 -8.061 -15.153 1.00 86.69 86 ASP A O 1
ATOM 741 N N . PRO A 1 87 ? -0.800 -7.032 -13.469 1.00 87.81 87 PRO A N 1
ATOM 742 C CA . PRO A 1 87 ? 0.337 -6.647 -14.297 1.00 87.81 87 PRO A CA 1
ATOM 743 C C . PRO A 1 87 ? 1.079 -7.861 -14.874 1.00 87.81 87 PRO A C 1
ATOM 745 O O . PRO A 1 87 ? 1.779 -7.731 -15.877 1.00 87.81 87 PRO A O 1
ATOM 748 N N . ARG A 1 88 ? 0.903 -9.064 -14.302 1.00 86.75 88 ARG A N 1
ATOM 749 C CA . ARG A 1 88 ? 1.538 -10.294 -14.799 1.00 86.75 88 ARG A CA 1
ATOM 750 C C . ARG A 1 88 ? 1.113 -10.656 -16.218 1.00 86.75 88 ARG A C 1
ATOM 752 O O . ARG A 1 88 ? 1.892 -11.299 -16.914 1.00 86.75 88 ARG A O 1
ATOM 759 N N . ILE A 1 89 ? -0.071 -10.216 -16.654 1.00 89.00 89 ILE A N 1
ATOM 760 C CA . ILE A 1 89 ? -0.551 -10.412 -18.028 1.00 89.00 89 ILE A CA 1
ATOM 761 C C . ILE A 1 89 ? 0.450 -9.796 -19.010 1.00 89.00 89 ILE A C 1
ATOM 763 O O . ILE A 1 89 ? 0.911 -10.473 -19.923 1.00 89.00 89 ILE A O 1
ATOM 767 N N . LEU A 1 90 ? 0.870 -8.553 -18.771 1.00 87.44 90 LEU A N 1
ATOM 768 C CA . LEU A 1 90 ? 1.856 -7.879 -19.617 1.00 87.44 90 LEU A CA 1
ATOM 769 C C . LEU A 1 90 ? 3.277 -8.391 -19.371 1.00 87.44 90 LEU A C 1
ATOM 771 O O . LEU A 1 90 ? 4.029 -8.564 -20.325 1.00 87.44 90 LEU A O 1
ATOM 775 N N . LEU A 1 91 ? 3.635 -8.704 -18.119 1.00 86.06 91 LEU A N 1
ATOM 776 C CA . LEU A 1 91 ? 4.955 -9.269 -17.807 1.00 86.06 91 LEU A CA 1
ATOM 777 C C . LEU A 1 91 ? 5.209 -10.608 -18.513 1.00 86.06 91 LEU A C 1
ATOM 779 O O . LEU A 1 91 ? 6.357 -10.928 -18.802 1.00 86.06 91 LEU A O 1
ATOM 783 N N . SER A 1 92 ? 4.160 -11.386 -18.789 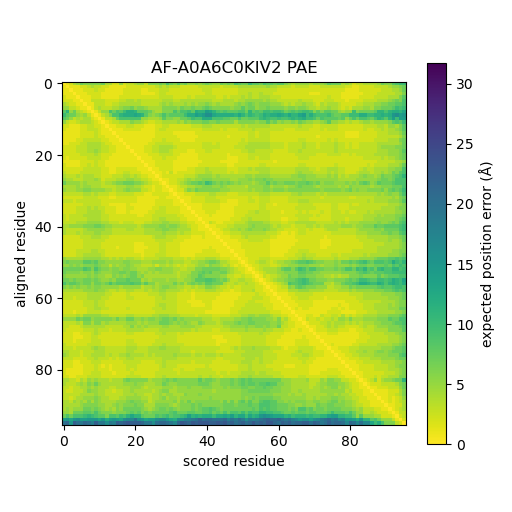1.00 87.50 92 SER A N 1
ATOM 784 C CA . SER A 1 92 ? 4.280 -12.630 -19.556 1.00 87.50 92 SER A CA 1
ATOM 785 C C . SER A 1 92 ? 4.642 -12.396 -21.025 1.00 87.50 92 SER A C 1
ATOM 787 O O . SER A 1 92 ? 5.323 -13.225 -21.611 1.00 87.50 92 SER A O 1
ATOM 789 N N . VAL A 1 93 ? 4.254 -11.250 -21.593 1.00 89.50 93 VAL A N 1
ATOM 790 C CA . VAL A 1 93 ? 4.533 -10.891 -22.990 1.00 89.50 93 VAL A CA 1
ATOM 791 C C . VAL A 1 93 ? 5.960 -10.367 -23.156 1.00 89.50 93 VAL A C 1
ATOM 793 O O . VAL A 1 93 ? 6.630 -10.727 -24.111 1.00 89.50 93 VAL A O 1
ATOM 796 N N . VAL A 1 94 ? 6.445 -9.542 -22.220 1.00 84.69 94 VAL A N 1
ATOM 797 C CA . VAL A 1 94 ? 7.774 -8.891 -22.308 1.00 84.69 94 VAL A CA 1
ATOM 798 C C . VAL A 1 94 ? 8.942 -9.765 -21.844 1.00 84.69 94 VAL A C 1
ATOM 800 O O . VAL A 1 94 ? 10.092 -9.358 -21.957 1.00 84.69 94 VAL A O 1
ATOM 803 N N . LYS A 1 95 ? 8.671 -10.944 -21.273 1.00 66.81 95 LYS A N 1
ATOM 804 C CA . LYS A 1 95 ? 9.705 -11.928 -20.907 1.00 66.81 95 LYS A CA 1
ATOM 805 C C . LYS A 1 95 ? 10.164 -12.793 -22.093 1.00 66.81 95 LYS A C 1
ATOM 807 O O . LYS A 1 95 ? 10.919 -13.739 -21.871 1.00 66.81 95 LYS A O 1
ATOM 812 N N . HIS A 1 96 ? 9.701 -12.474 -23.302 1.00 49.66 96 HIS A N 1
ATOM 813 C CA . HIS A 1 96 ? 10.125 -13.065 -24.568 1.00 49.66 96 HIS A CA 1
ATOM 814 C C . HIS A 1 96 ? 11.099 -12.148 -25.302 1.00 49.66 96 HIS A C 1
ATOM 816 O O . HIS A 1 96 ? 10.809 -10.933 -25.379 1.00 49.66 96 HIS A O 1
#

Foldseek 3Di:
DWKKDFPVAPFKIWDQDPPVQKIWIQHPVRGTDMWGWDDPDVQKIWIAQPVPPPDPDDRIWMWGQDDVNQWTAIPVRGIMGTDPDDCVVVVVVVVD

Nearest PDB structures (foldseek):
  7aa0-assembly1_BBB  TM=4.736E-01  e=5.142E+00  Homo sapiens
  7oxw-assembly1_A  TM=3.947E-01  e=4.368E+00  Homo sapiens
  7a9y-as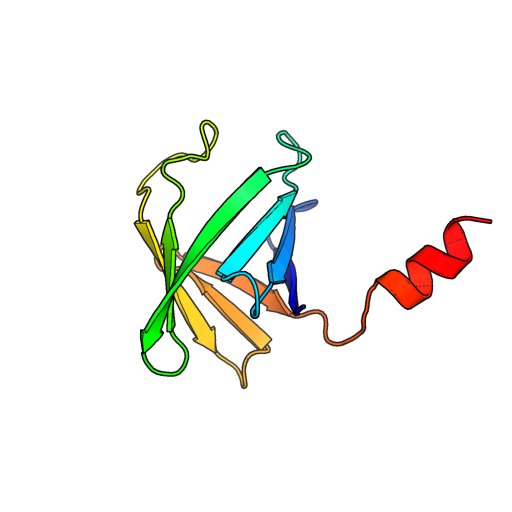sembly1_AAA  TM=4.271E-01  e=7.124E+00  Homo sapiens
  6asg-assembly1_C  TM=4.241E-01  e=7.124E+00  Thermus thermophilus HB8